Protein AF-A0A2E0XQK3-F1 (afdb_monomer)

pLDDT: mean 87.61, std 10.68, range [55.03, 98.31]

Radius of gyration: 16.09 Å; Cα contacts (8 Å, |Δi|>4): 66; chains: 1; bounding box: 34×28×34 Å

Solvent-accessible surface area (backbone atoms only — not comparable to full-atom values): 3835 Å² total; per-residue (Å²): 105,44,82,45,80,55,48,75,45,75,43,61,36,50,69,68,66,53,59,66,49,39,84,78,36,88,87,56,56,74,72,82,48,63,84,42,48,74,52,44,82,43,78,43,76,61,49,73,46,69,79,60,80,91,52,94,84,70,123

Secondary structure (DSSP, 8-state):
-EEE--EEEEES--HHHHHTTTTT-TT--GGGGTTS-S-EEEEE--EEE-SS---TT--

Nearest PDB structures (foldseek):
  6vqp-assembly1_A  TM=7.854E-01  e=3.044E-02  Micromonospora ech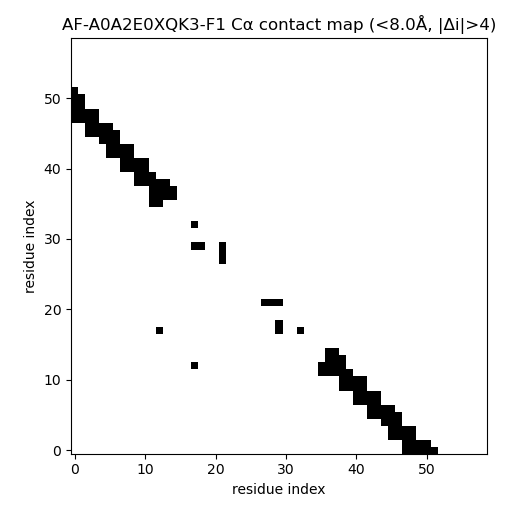inospora
  7spq-assembly1_A-2  TM=8.630E-01  e=1.082E-01  Burkholderia glumae BGR1
  6z7n-assembly1_U  TM=3.100E-01  e=3.473E+00  Human adenovirus 41

Structure (mmCIF, N/CA/C/O backbone):
data_AF-A0A2E0XQK3-F1
#
_entry.id   AF-A0A2E0XQK3-F1
#
loop_
_atom_site.group_PDB
_atom_site.id
_atom_site.type_symbol
_atom_site.label_atom_id
_atom_site.label_alt_id
_atom_site.label_comp_id
_atom_site.label_asym_id
_atom_site.label_entity_id
_atom_site.label_seq_id
_atom_site.pdbx_PDB_ins_code
_atom_site.Cartn_x
_atom_site.Cartn_y
_atom_site.Cartn_z
_atom_site.occupancy
_atom_site.B_iso_or_equiv
_atom_site.auth_seq_id
_atom_site.auth_comp_id
_atom_site.auth_asym_id
_atom_site.auth_atom_id
_atom_site.pdbx_PDB_model_num
ATOM 1 N N . MET A 1 1 ? 10.670 -2.701 -11.862 1.00 94.19 1 MET A N 1
ATOM 2 C CA . MET A 1 1 ? 10.760 -1.916 -10.610 1.00 94.19 1 MET A CA 1
ATOM 3 C C . MET A 1 1 ? 10.194 -0.495 -10.735 1.00 94.19 1 MET A C 1
ATOM 5 O O . MET A 1 1 ? 10.144 0.064 -11.830 1.00 94.19 1 MET A O 1
ATOM 9 N N . ALA A 1 2 ? 9.736 0.083 -9.625 1.00 96.25 2 ALA A N 1
ATOM 10 C CA . ALA A 1 2 ? 9.303 1.469 -9.434 1.00 96.25 2 ALA A CA 1
ATOM 11 C C . ALA A 1 2 ? 10.003 2.067 -8.204 1.00 96.25 2 ALA A C 1
ATOM 13 O O . ALA A 1 2 ? 10.283 1.346 -7.251 1.00 96.25 2 ALA A O 1
ATOM 14 N N . TYR A 1 3 ? 10.302 3.367 -8.257 1.00 97.88 3 TYR A N 1
ATOM 15 C CA . TYR A 1 3 ? 10.942 4.103 -7.166 1.00 97.88 3 TYR A CA 1
ATOM 16 C C . TYR A 1 3 ? 9.905 4.533 -6.128 1.00 97.88 3 TYR A C 1
ATOM 18 O O . TYR A 1 3 ? 8.898 5.147 -6.486 1.00 97.88 3 TYR A O 1
ATOM 26 N N . VAL A 1 4 ? 10.180 4.248 -4.859 1.00 97.75 4 VAL A N 1
ATOM 27 C CA . VAL A 1 4 ? 9.416 4.728 -3.708 1.00 97.75 4 VAL A CA 1
ATOM 28 C C . VAL A 1 4 ? 10.279 5.761 -2.975 1.00 97.75 4 VAL A C 1
ATOM 30 O O . VAL A 1 4 ? 11.389 5.422 -2.550 1.00 97.75 4 VAL A O 1
ATOM 33 N N . PRO A 1 5 ? 9.828 7.025 -2.859 1.00 98.12 5 PRO A N 1
ATOM 34 C CA . PRO A 1 5 ? 10.598 8.065 -2.190 1.00 98.12 5 PRO A CA 1
ATOM 35 C C . PRO A 1 5 ? 10.632 7.851 -0.674 1.00 98.12 5 PRO A C 1
ATOM 37 O O . PRO A 1 5 ? 9.694 7.315 -0.088 1.00 98.12 5 PRO A O 1
ATOM 40 N N . SER A 1 6 ? 11.704 8.323 -0.040 1.00 98.12 6 SER A N 1
ATOM 41 C CA . SER A 1 6 ? 11.838 8.329 1.413 1.00 98.12 6 SER A CA 1
ATOM 42 C C . SER A 1 6 ? 10.794 9.214 2.084 1.00 98.12 6 SER A C 1
ATOM 44 O O . SER A 1 6 ? 10.506 10.310 1.594 1.00 98.12 6 SER A O 1
ATOM 46 N N . GLY A 1 7 ? 10.327 8.807 3.258 1.00 98.25 7 GLY A N 1
ATOM 47 C CA . GLY A 1 7 ? 9.425 9.615 4.066 1.00 98.25 7 GLY A CA 1
ATOM 48 C C . GLY A 1 7 ? 8.877 8.869 5.272 1.00 98.25 7 GLY A C 1
ATOM 49 O O . GLY A 1 7 ? 9.145 7.682 5.466 1.00 98.25 7 GLY A O 1
ATOM 50 N N . ASN A 1 8 ? 8.094 9.592 6.067 1.00 98.12 8 ASN A N 1
ATOM 51 C CA . ASN A 1 8 ? 7.308 9.010 7.143 1.00 98.12 8 ASN A CA 1
ATOM 52 C C . ASN A 1 8 ? 5.957 8.535 6.609 1.00 98.12 8 ASN A C 1
ATOM 54 O O . ASN A 1 8 ? 5.321 9.216 5.801 1.00 98.12 8 ASN A O 1
ATOM 58 N N . LEU A 1 9 ? 5.507 7.388 7.099 1.00 95.94 9 LEU A N 1
ATOM 59 C CA . LEU A 1 9 ? 4.196 6.823 6.810 1.00 95.94 9 LEU A CA 1
ATOM 60 C C . LEU A 1 9 ? 3.573 6.254 8.080 1.00 95.94 9 LEU A C 1
ATOM 62 O O . LEU A 1 9 ? 4.276 5.836 8.996 1.00 95.94 9 LEU A O 1
ATOM 66 N N . LEU A 1 10 ? 2.245 6.216 8.118 1.00 96.06 10 LEU A N 1
ATOM 67 C CA . LEU A 1 10 ? 1.517 5.501 9.159 1.00 96.06 10 LEU A CA 1
ATOM 68 C C . LEU A 1 10 ? 1.398 4.035 8.743 1.00 96.06 10 LEU A C 1
ATOM 70 O O . LEU A 1 10 ? 0.715 3.722 7.767 1.00 96.06 10 LEU A O 1
ATOM 74 N N . MET A 1 11 ? 2.103 3.162 9.456 1.00 93.56 11 MET A N 1
ATOM 75 C CA . MET A 1 11 ? 2.016 1.715 9.296 1.00 93.56 11 MET A CA 1
ATOM 76 C C . MET A 1 11 ? 0.930 1.176 10.224 1.00 93.56 11 MET A C 1
ATOM 78 O O . MET A 1 11 ? 0.673 1.769 11.273 1.00 93.56 11 MET A O 1
ATOM 82 N N . ASP A 1 12 ? 0.310 0.060 9.834 1.00 92.19 12 ASP A N 1
ATOM 83 C CA . ASP A 1 12 ? -0.807 -0.566 10.545 1.00 92.19 12 ASP A CA 1
ATOM 84 C C . ASP A 1 12 ? -2.076 0.310 10.610 1.00 92.19 12 ASP A C 1
ATOM 86 O O . ASP A 1 12 ? -2.180 1.365 9.975 1.00 92.19 12 ASP A O 1
ATOM 90 N N . SER A 1 13 ? -3.105 -0.165 11.318 1.00 90.38 13 SER A N 1
ATOM 91 C CA . SER A 1 13 ? -4.407 0.501 11.404 1.00 90.38 13 SER A CA 1
ATOM 92 C C . SER A 1 13 ? -4.916 0.619 12.841 1.00 90.38 13 SER A C 1
ATOM 94 O O . S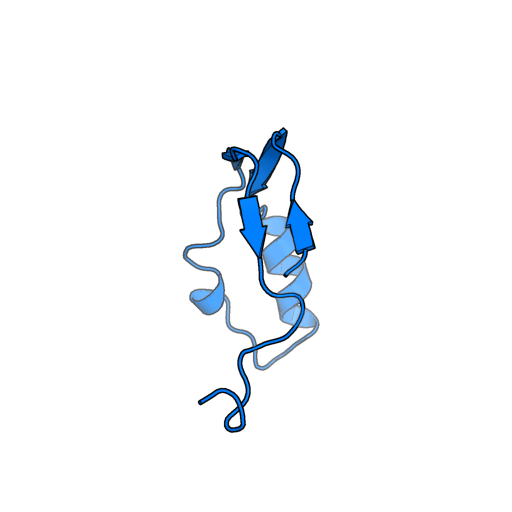ER A 1 13 ? -4.443 -0.037 13.772 1.00 90.38 13 SER A O 1
ATOM 96 N N . GLN A 1 14 ? -5.896 1.500 13.021 1.00 89.81 14 GLN A N 1
ATOM 97 C CA . GLN A 1 14 ? -6.622 1.645 14.277 1.00 89.81 14 GLN A CA 1
ATOM 98 C C . GLN A 1 14 ? -7.610 0.485 14.445 1.00 89.81 14 GLN A C 1
ATOM 100 O O . GLN A 1 14 ? -8.262 0.062 13.488 1.00 89.81 14 GLN A O 1
ATOM 105 N N . THR A 1 15 ? -7.783 0.010 15.678 1.00 85.50 15 THR A N 1
ATOM 106 C CA . THR A 1 15 ? -8.676 -1.117 16.001 1.00 85.50 15 THR A CA 1
ATOM 107 C C . THR A 1 15 ? -10.124 -0.876 15.565 1.00 85.50 15 THR A C 1
ATOM 109 O O . THR A 1 15 ? -10.800 -1.804 15.114 1.00 85.50 15 THR A O 1
ATOM 112 N N . ASP A 1 16 ? -10.596 0.369 15.647 1.00 85.94 16 ASP A N 1
ATOM 113 C CA . ASP A 1 16 ? -11.954 0.745 15.240 1.00 85.94 16 ASP A CA 1
ATOM 114 C C . ASP A 1 16 ? -12.135 0.666 13.719 1.00 85.94 16 ASP A C 1
ATOM 116 O O . ASP A 1 16 ? -13.156 0.174 13.238 1.00 85.94 16 ASP A O 1
ATOM 120 N N . ALA A 1 17 ? -11.112 1.074 12.960 1.00 84.75 17 ALA A N 1
ATOM 121 C CA . ALA A 1 17 ? -11.101 0.975 11.504 1.00 84.75 17 ALA A CA 1
ATOM 122 C C . ALA A 1 17 ? -11.009 -0.483 11.030 1.00 84.75 17 ALA A C 1
ATOM 124 O O . ALA A 1 17 ? -11.627 -0.842 10.038 1.00 84.75 17 ALA A O 1
ATOM 125 N N . ILE A 1 18 ? -10.292 -1.349 11.754 1.00 83.12 18 ILE A N 1
ATOM 126 C CA . ILE A 1 18 ? -10.304 -2.797 11.491 1.00 83.12 18 ILE A CA 1
ATOM 127 C C . ILE A 1 18 ? -11.694 -3.372 11.790 1.00 83.12 18 ILE A C 1
ATOM 129 O O . ILE A 1 18 ? -12.234 -4.157 11.014 1.00 83.12 18 ILE A O 1
ATOM 133 N N . SER A 1 19 ? -12.301 -2.965 12.906 1.00 82.88 19 SER A N 1
ATOM 134 C CA . SER A 1 19 ? -13.588 -3.500 13.355 1.00 82.88 19 SER A CA 1
ATOM 135 C C . SER A 1 19 ? -14.747 -3.167 12.417 1.00 82.88 19 SER A C 1
ATOM 137 O O . SER A 1 19 ? -15.693 -3.948 12.343 1.00 82.88 19 SER A O 1
ATOM 139 N N . SER A 1 20 ? -14.677 -2.054 11.684 1.00 84.56 20 SER A N 1
ATOM 140 C CA . SER A 1 20 ? -15.683 -1.680 10.684 1.00 84.56 20 SER A CA 1
ATOM 141 C C . SER A 1 20 ? -15.572 -2.454 9.364 1.00 84.56 20 SER A C 1
ATOM 143 O O . SER A 1 20 ? -16.536 -2.460 8.602 1.00 84.56 20 SER A O 1
ATOM 145 N N . LEU A 1 21 ? -14.448 -3.132 9.102 1.00 78.31 21 LEU A N 1
ATOM 146 C CA . LEU A 1 21 ? -14.238 -3.940 7.892 1.00 78.31 21 LEU A CA 1
ATOM 147 C C . LEU A 1 21 ? -14.775 -5.371 8.027 1.00 78.31 21 LEU A C 1
ATOM 149 O O . LEU A 1 21 ? -15.200 -5.966 7.045 1.00 78.31 21 LEU A O 1
ATOM 153 N N . LEU A 1 22 ? -14.811 -5.914 9.244 1.00 77.25 22 LEU A N 1
ATOM 154 C CA . LEU A 1 22 ? -15.256 -7.291 9.509 1.00 77.25 22 LEU A CA 1
ATOM 155 C C . LEU A 1 22 ? -16.724 -7.572 9.137 1.00 77.25 22 LEU A C 1
ATOM 157 O O . LEU A 1 22 ? -17.019 -8.682 8.712 1.00 77.25 22 LEU A O 1
ATOM 161 N N . PRO A 1 23 ? -17.674 -6.625 9.272 1.00 76.00 23 PRO A N 1
ATOM 162 C CA . PRO A 1 23 ? -19.036 -6.836 8.790 1.00 76.00 23 PRO A CA 1
ATOM 163 C C . PRO A 1 23 ? -19.134 -6.891 7.260 1.00 76.00 23 PRO A C 1
ATOM 165 O O . PRO A 1 23 ? -20.135 -7.384 6.748 1.00 76.00 23 PRO A O 1
ATOM 168 N N . ALA A 1 24 ? -18.144 -6.349 6.540 1.00 71.00 24 ALA A N 1
ATOM 169 C CA . ALA A 1 24 ? -18.149 -6.283 5.081 1.00 71.00 24 ALA A CA 1
ATOM 170 C C . ALA A 1 24 ? -17.687 -7.594 4.425 1.00 71.00 24 ALA A C 1
ATOM 172 O O . ALA A 1 24 ? -18.028 -7.838 3.270 1.00 71.00 24 ALA A O 1
ATOM 173 N N . ASP A 1 25 ? -16.951 -8.434 5.156 1.00 67.69 25 ASP A N 1
ATOM 174 C CA . ASP A 1 25 ? -16.459 -9.722 4.675 1.00 67.69 25 ASP A CA 1
ATOM 175 C C . ASP A 1 25 ? -16.509 -10.767 5.798 1.00 67.69 25 ASP A C 1
ATOM 177 O O . ASP A 1 25 ? -15.738 -10.732 6.758 1.00 67.69 25 ASP A O 1
ATOM 181 N N . GLN A 1 26 ? -17.457 -11.697 5.677 1.00 67.19 26 GLN A N 1
ATOM 182 C CA . GLN A 1 26 ? -17.767 -12.698 6.698 1.00 67.19 26 GLN A CA 1
ATOM 183 C C . GLN A 1 26 ? -16.678 -13.778 6.835 1.00 67.19 26 GLN A C 1
ATOM 185 O O . GLN A 1 26 ? -16.665 -14.493 7.838 1.00 67.19 26 GLN A O 1
ATOM 190 N N . GLU A 1 27 ? -15.764 -13.889 5.862 1.00 69.88 27 GLU A N 1
ATOM 191 C CA . GLU A 1 27 ? -14.624 -14.816 5.906 1.00 69.88 27 GLU A CA 1
ATOM 192 C C . GLU A 1 27 ? -13.404 -14.218 6.623 1.00 69.88 27 GLU A C 1
ATOM 194 O O . GLU A 1 27 ? -12.494 -14.942 7.038 1.00 69.88 27 GLU A O 1
ATOM 199 N N . VAL A 1 28 ? -13.384 -12.898 6.827 1.00 71.00 28 VAL A N 1
ATOM 200 C CA . VAL A 1 28 ? -12.260 -12.197 7.445 1.00 71.00 28 VAL A CA 1
ATOM 201 C C . VAL A 1 28 ? -12.417 -12.192 8.967 1.00 71.00 28 VAL A C 1
ATOM 203 O O . VAL A 1 28 ? -13.235 -11.476 9.546 1.00 71.00 28 VAL A O 1
ATOM 206 N N . SER A 1 29 ? -11.595 -12.990 9.651 1.00 71.25 29 SER A N 1
ATOM 207 C CA . SER A 1 29 ? -11.559 -13.024 11.115 1.00 71.25 29 SER A CA 1
ATOM 208 C C . SER A 1 29 ? -10.680 -11.908 11.694 1.00 71.25 29 SER A C 1
ATOM 210 O O . SER A 1 29 ? -9.675 -11.499 11.110 1.00 71.25 29 SER A O 1
ATOM 212 N N . LYS A 1 30 ? -11.007 -11.449 12.911 1.00 70.75 30 LYS A N 1
ATOM 213 C CA . LYS A 1 30 ? -10.185 -10.480 13.671 1.00 70.75 30 LYS A CA 1
ATOM 214 C C . LYS A 1 30 ? -8.738 -10.935 13.862 1.00 70.75 30 LYS A C 1
ATOM 216 O O . LYS A 1 30 ? -7.852 -10.104 14.037 1.00 70.75 30 LYS A O 1
ATOM 221 N N . GLU A 1 31 ? -8.501 -12.243 13.851 1.00 76.50 31 GLU A N 1
ATOM 222 C CA . GLU A 1 31 ? -7.183 -12.827 14.083 1.00 76.50 31 GLU A CA 1
ATOM 223 C C . GLU A 1 31 ? -6.200 -12.511 12.953 1.00 76.50 31 GLU A C 1
ATOM 225 O O . GLU A 1 31 ? -5.012 -12.346 13.229 1.00 76.50 31 GLU A O 1
ATOM 230 N N . LEU A 1 32 ? -6.691 -12.315 11.722 1.00 76.44 32 LEU A N 1
ATOM 231 C CA . LEU A 1 32 ? -5.869 -11.891 10.582 1.00 76.44 32 LEU A CA 1
ATOM 232 C C . LEU A 1 32 ? -5.198 -10.532 10.819 1.00 76.44 32 LEU A C 1
ATOM 234 O O . LEU A 1 32 ? -4.103 -10.288 10.320 1.00 76.44 32 LEU A O 1
ATOM 238 N N . PHE A 1 33 ? -5.814 -9.668 11.629 1.00 79.81 33 PHE A N 1
ATOM 239 C CA . PHE A 1 33 ? -5.305 -8.329 11.931 1.00 79.81 33 PHE A CA 1
ATOM 240 C C . PHE A 1 33 ? -4.651 -8.220 13.308 1.00 79.81 33 PHE A C 1
ATOM 242 O O .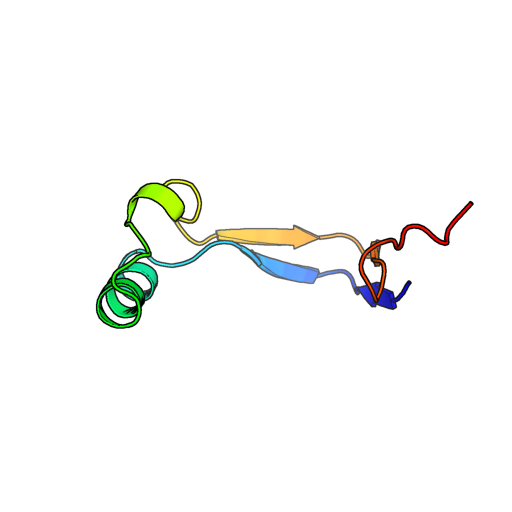 PHE A 1 33 ? -4.339 -7.115 13.749 1.00 79.81 33 PHE A O 1
ATOM 249 N N . ARG A 1 34 ? -4.409 -9.340 14.005 1.00 78.50 34 ARG A N 1
ATOM 250 C CA . ARG A 1 34 ? -3.870 -9.321 15.376 1.00 78.50 34 ARG A CA 1
ATOM 251 C C . ARG A 1 34 ? -2.534 -8.577 15.487 1.00 78.50 34 ARG A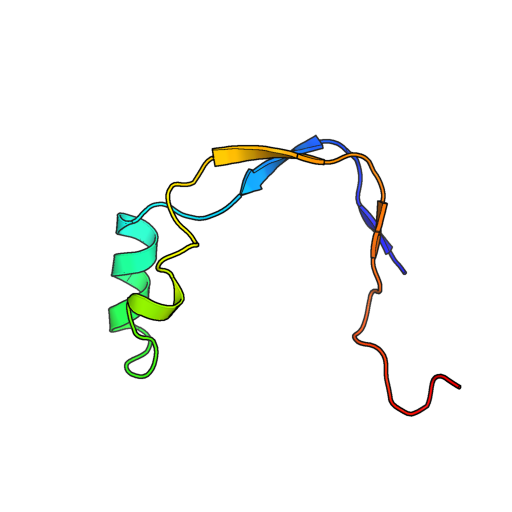 C 1
ATOM 253 O O . ARG A 1 34 ? -2.271 -7.978 16.523 1.00 78.50 34 ARG A O 1
ATOM 260 N N . ALA A 1 35 ? -1.712 -8.621 14.439 1.00 82.31 35 ALA A N 1
ATOM 261 C CA . ALA A 1 35 ? -0.428 -7.921 14.374 1.00 82.31 35 ALA A CA 1
ATOM 262 C C . ALA A 1 35 ? -0.495 -6.556 13.662 1.00 82.31 35 ALA A C 1
ATOM 264 O O . ALA A 1 35 ? 0.505 -5.856 13.642 1.00 82.31 35 ALA A O 1
ATOM 265 N N . GLY A 1 36 ? -1.646 -6.180 13.091 1.00 82.00 36 GLY A N 1
ATOM 266 C CA . GLY A 1 36 ? -1.828 -4.955 12.300 1.00 82.00 36 GLY A CA 1
ATOM 267 C C . GLY A 1 36 ? -2.362 -3.764 13.101 1.00 82.00 36 GLY A C 1
ATOM 268 O O . GLY A 1 36 ? -3.015 -2.887 12.535 1.00 82.00 36 GLY A O 1
ATOM 269 N N . SER A 1 37 ? -2.167 -3.768 14.422 1.00 86.31 37 SER A N 1
ATOM 270 C CA . SER A 1 37 ? -2.534 -2.682 15.337 1.00 86.31 37 SER A CA 1
ATOM 271 C C . SER A 1 37 ? -1.583 -2.676 16.549 1.00 86.31 37 SER A C 1
ATOM 273 O O . SER A 1 37 ? -1.166 -3.757 16.977 1.00 86.31 37 SER A O 1
ATOM 275 N N . PRO A 1 38 ? -1.265 -1.511 17.147 1.00 90.00 38 PRO A N 1
ATOM 276 C CA . PRO A 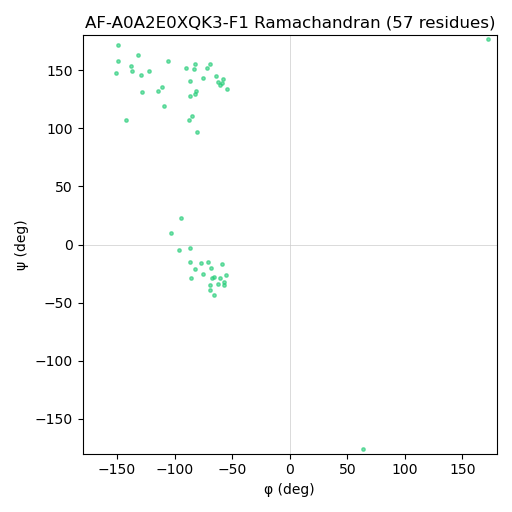1 38 ? -1.771 -0.182 16.808 1.00 90.00 38 PRO A CA 1
ATOM 277 C C . PRO A 1 38 ? -1.023 0.471 15.637 1.00 90.00 38 PRO A C 1
ATOM 279 O O . PRO A 1 38 ? 0.156 0.210 15.398 1.00 90.00 38 PRO A O 1
ATOM 282 N N . GLN A 1 39 ? -1.706 1.389 14.956 1.00 94.44 39 GLN A N 1
ATOM 283 C CA . GLN A 1 39 ? -1.086 2.250 13.954 1.00 94.44 39 GLN A CA 1
ATOM 284 C C . GLN A 1 39 ? 0.022 3.115 14.567 1.00 94.44 39 GLN A C 1
ATOM 286 O O . GLN A 1 39 ? -0.158 3.703 15.637 1.00 94.44 39 GLN A O 1
ATOM 291 N N . HIS A 1 40 ? 1.147 3.228 13.868 1.00 93.88 40 HIS A N 1
ATOM 292 C CA . HIS A 1 40 ? 2.309 3.990 14.316 1.00 93.88 40 HIS A CA 1
ATOM 293 C C .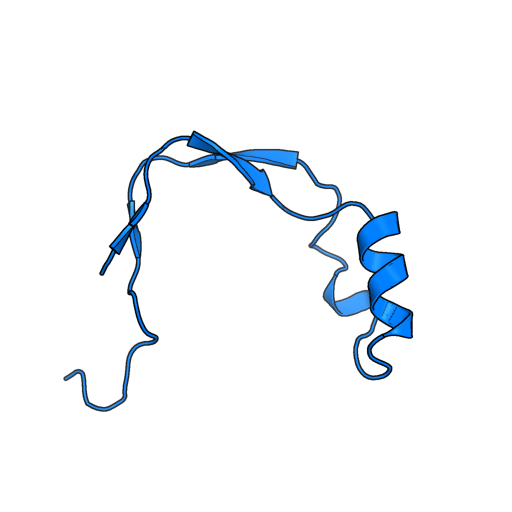 HIS A 1 40 ? 3.090 4.580 13.133 1.00 93.88 40 HIS A C 1
ATOM 295 O O . HIS A 1 40 ? 2.974 4.123 11.998 1.00 93.88 40 HIS A O 1
ATOM 301 N N . GLU A 1 41 ? 3.868 5.631 13.389 1.00 97.19 41 GLU A N 1
ATOM 302 C CA . GLU A 1 41 ? 4.679 6.291 12.364 1.00 97.19 41 GLU A CA 1
ATOM 303 C C . GLU A 1 41 ? 5.995 5.534 12.131 1.00 97.19 41 GLU A C 1
ATOM 305 O O . GLU A 1 41 ? 6.706 5.193 13.078 1.00 97.19 41 GLU A O 1
ATOM 310 N N . VAL A 1 42 ? 6.326 5.285 10.864 1.00 97.31 42 VAL A N 1
ATOM 311 C CA . VAL A 1 42 ? 7.552 4.609 10.426 1.00 97.31 42 VAL A CA 1
ATOM 312 C C . VAL A 1 42 ? 8.240 5.463 9.371 1.00 97.31 42 VAL A C 1
ATOM 314 O O . VAL A 1 42 ? 7.618 5.885 8.397 1.00 97.31 42 VAL A O 1
ATOM 317 N N . PHE A 1 43 ? 9.542 5.688 9.538 1.00 97.81 43 PHE A N 1
ATOM 318 C CA . PHE A 1 43 ? 10.380 6.269 8.493 1.00 97.81 43 PHE A CA 1
ATOM 319 C C . PHE A 1 43 ? 10.909 5.166 7.574 1.00 97.81 43 PHE A C 1
ATOM 321 O O . PHE A 1 43 ? 11.533 4.212 8.043 1.00 97.81 43 PHE A O 1
ATOM 328 N N . LEU A 1 44 ? 10.721 5.324 6.264 1.00 97.88 44 LEU A N 1
ATOM 329 C CA . LEU A 1 44 ? 11.366 4.493 5.251 1.00 97.88 44 LEU A CA 1
ATOM 330 C C . LEU A 1 44 ? 12.336 5.326 4.413 1.00 97.88 44 LEU A C 1
ATOM 332 O O . LEU A 1 44 ? 11.986 6.387 3.894 1.00 97.88 44 LEU A O 1
ATOM 336 N N . SER A 1 45 ? 13.550 4.807 4.236 1.00 98.25 45 SER A N 1
ATOM 337 C CA . SER A 1 45 ? 14.495 5.300 3.230 1.00 98.25 45 SER A CA 1
ATOM 338 C C . SER A 1 45 ? 14.002 4.965 1.824 1.00 98.25 45 SER A C 1
ATOM 340 O O . SER A 1 45 ? 13.280 3.990 1.640 1.00 98.25 45 SER A O 1
ATOM 342 N N . SER A 1 46 ? 14.423 5.736 0.819 1.00 98.31 46 SER A N 1
ATOM 343 C CA . SER A 1 46 ? 14.043 5.480 -0.571 1.00 98.31 46 SER A CA 1
ATOM 344 C C . SER A 1 46 ? 14.485 4.093 -1.037 1.00 98.31 46 SER A C 1
ATOM 346 O O . SER A 1 46 ? 15.614 3.676 -0.772 1.00 98.31 46 SER A O 1
ATOM 348 N N . PHE A 1 47 ? 13.629 3.408 -1.793 1.00 98.19 47 PHE A N 1
ATOM 349 C CA . PHE A 1 47 ? 13.917 2.078 -2.332 1.00 98.19 47 PHE A CA 1
ATOM 350 C C . PHE A 1 47 ? 13.217 1.845 -3.674 1.00 98.19 47 PHE A C 1
ATOM 352 O O . PHE A 1 47 ? 12.407 2.654 -4.128 1.00 98.19 47 PHE A O 1
ATOM 359 N N . TYR A 1 48 ? 13.548 0.733 -4.329 1.00 98.19 48 TYR A N 1
ATOM 360 C CA . TYR A 1 48 ? 12.852 0.264 -5.522 1.00 98.19 48 TYR A CA 1
ATOM 361 C C . TYR A 1 48 ? 12.076 -1.010 -5.198 1.00 98.19 48 TYR A C 1
ATOM 363 O O . TYR A 1 48 ? 12.613 -1.912 -4.561 1.00 98.19 48 TYR A O 1
ATOM 371 N N . ILE A 1 49 ? 10.835 -1.094 -5.668 1.00 98.00 49 ILE A N 1
ATOM 372 C CA . ILE A 1 49 ? 9.987 -2.286 -5.551 1.00 98.00 49 ILE A CA 1
ATOM 373 C C . ILE A 1 49 ? 9.555 -2.760 -6.932 1.00 98.00 49 ILE A C 1
ATOM 37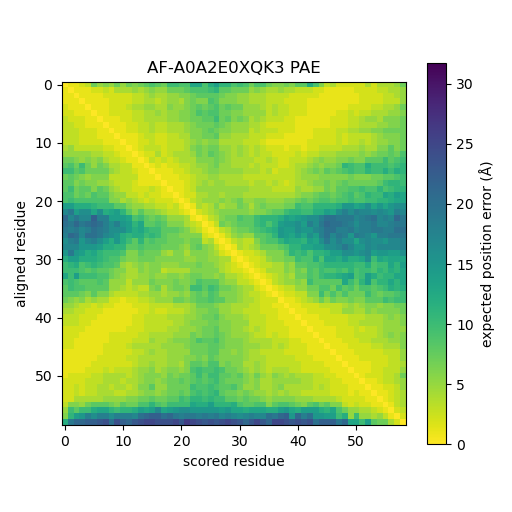5 O O . ILE A 1 49 ? 9.423 -1.955 -7.859 1.00 98.00 49 ILE A O 1
ATOM 379 N N . ASP A 1 50 ? 9.348 -4.059 -7.117 1.00 97.25 50 ASP A N 1
ATOM 380 C CA . ASP A 1 50 ? 8.787 -4.559 -8.365 1.00 97.25 50 ASP A CA 1
ATOM 381 C C . ASP A 1 50 ? 7.378 -4.018 -8.604 1.00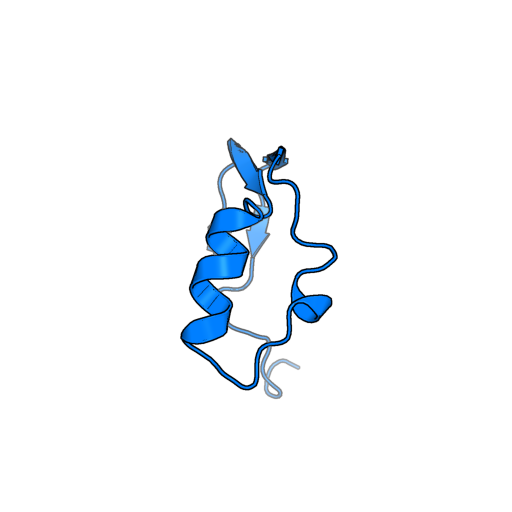 97.25 50 ASP A C 1
ATOM 383 O O . ASP A 1 50 ? 6.570 -3.875 -7.693 1.00 97.25 50 ASP A O 1
ATOM 387 N N . ARG A 1 51 ? 7.098 -3.669 -9.866 1.00 95.81 51 ARG A N 1
ATOM 388 C CA . ARG A 1 51 ? 5.775 -3.153 -10.261 1.00 95.81 51 ARG A CA 1
ATOM 389 C C . ARG A 1 51 ? 4.732 -4.262 -10.328 1.00 95.81 51 ARG A C 1
ATOM 391 O O . ARG A 1 51 ? 3.544 -3.987 -10.228 1.00 95.81 51 ARG A O 1
ATOM 398 N N . TYR A 1 52 ? 5.195 -5.483 -10.554 1.00 94.56 52 TYR A N 1
ATOM 399 C CA . TYR A 1 52 ? 4.389 -6.673 -10.737 1.00 94.56 52 TYR A CA 1
ATOM 400 C C . TYR A 1 52 ? 5.046 -7.800 -9.952 1.00 94.56 52 TYR A C 1
ATOM 402 O O . TYR A 1 52 ? 6.269 -7.816 -9.814 1.00 94.56 52 TYR A O 1
ATOM 410 N N . THR A 1 53 ? 4.244 -8.734 -9.452 1.00 95.25 53 THR A N 1
ATOM 411 C CA . THR A 1 53 ? 4.756 -9.953 -8.827 1.00 95.25 53 THR A CA 1
ATOM 412 C C . THR A 1 53 ? 5.629 -10.720 -9.817 1.00 95.25 53 THR A C 1
ATOM 414 O O . THR A 1 53 ? 5.312 -10.775 -11.007 1.00 95.25 53 THR A O 1
ATOM 417 N N . VAL A 1 54 ? 6.716 -11.315 -9.320 1.00 94.06 54 VAL A N 1
ATOM 418 C CA . VAL A 1 54 ? 7.597 -12.173 -10.121 1.00 94.06 54 VAL A CA 1
ATOM 419 C C . VAL A 1 54 ? 6.774 -13.275 -10.783 1.00 94.06 54 VAL A C 1
ATOM 421 O O . VAL A 1 54 ? 5.927 -13.904 -10.147 1.00 94.06 54 VAL A O 1
ATOM 424 N N . THR A 1 55 ? 7.015 -13.486 -12.074 1.00 94.50 55 THR A N 1
ATOM 425 C CA . THR A 1 55 ? 6.307 -14.500 -12.866 1.00 94.50 55 THR A CA 1
ATOM 426 C C . THR A 1 55 ? 7.211 -15.694 -13.140 1.00 94.50 55 THR A C 1
ATOM 428 O O . THR A 1 55 ? 8.428 -15.549 -13.171 1.00 94.50 55 THR A O 1
ATOM 431 N N . ASN A 1 56 ? 6.622 -16.857 -13.425 1.00 92.69 56 ASN A N 1
ATOM 432 C CA . ASN A 1 56 ? 7.371 -18.079 -13.754 1.00 92.69 56 ASN A CA 1
ATOM 433 C C . ASN A 1 56 ? 8.300 -17.937 -14.976 1.00 92.69 56 ASN A C 1
ATOM 435 O O . ASN A 1 56 ? 9.151 -18.790 -15.175 1.00 92.69 56 ASN A O 1
ATOM 439 N N . ALA A 1 57 ? 8.106 -16.913 -15.815 1.00 90.00 57 ALA A N 1
ATOM 440 C CA . ALA A 1 57 ? 8.929 -16.653 -16.997 1.00 90.00 57 ALA A CA 1
ATOM 441 C C . ALA A 1 57 ? 10.190 -15.817 -16.699 1.00 90.00 57 ALA A C 1
ATOM 443 O O . ALA A 1 57 ? 10.960 -15.543 -17.618 1.00 90.00 57 ALA A O 1
ATOM 444 N N . GLN A 1 58 ? 10.383 -15.363 -15.456 1.00 74.62 58 GLN A N 1
ATOM 445 C CA . GLN A 1 58 ? 11.663 -14.804 -15.022 1.00 74.62 58 GLN A CA 1
ATOM 446 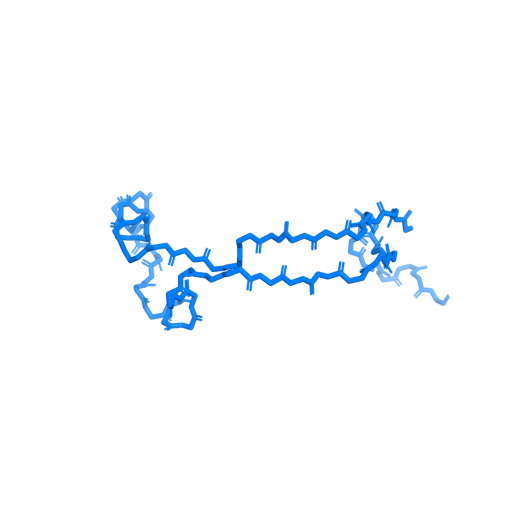C C . GLN A 1 58 ? 12.614 -15.955 -14.673 1.00 74.62 58 GLN A C 1
ATOM 448 O O . GLN A 1 58 ? 12.546 -16.482 -13.563 1.00 74.62 58 GLN A O 1
ATOM 453 N N . ASP A 1 59 ? 13.461 -16.318 -15.639 1.00 55.03 59 ASP A N 1
ATOM 454 C CA . ASP A 1 59 ? 14.689 -17.109 -15.452 1.00 55.03 59 ASP A CA 1
ATOM 455 C C . ASP A 1 59 ? 15.874 -16.206 -15.063 1.00 55.03 59 ASP A C 1
ATOM 457 O O . ASP A 1 59 ? 15.997 -15.096 -15.643 1.00 55.03 59 ASP A O 1
#

Sequence (59 aa):
MAYVPSGNLLMDSQTDAISSLLPADQEVSKELFRAGSPQHEVFLSSFYIDRYTVTNAQD

Foldseek 3Di:
DDKDAWDKDWFADPPVVVVVCCVVDVPDDPVVRPVRDDIDIDTDHMDDDDPDPDDPPPD

Mean predicted aligned error: 6.17 Å